Protein AF-A0A8X6NG11-F1 (afdb_monomer)

Foldseek 3Di:
DDDDPDPPDDPPDDDWDWDDDDDPQAQDDSVVHTDTDDPPDDDDDDDDDDDDDDDDPPDPDPDDQLVVVCVVVVNDDHRDPNSNVQVQVQVVCCVVPVAGCPTSDDPDPVRHDPDDPPDDDPDDPPDDDD

Radius of gyration: 19.95 Å; Cα contacts (8 Å, |Δi|>4): 94; chains: 1; bounding box: 52×48×45 Å

Mean predicted aligned error: 11.6 Å

Structure (mmCIF, N/CA/C/O backbone):
data_AF-A0A8X6NG11-F1
#
_entry.id   AF-A0A8X6NG11-F1
#
loop_
_atom_site.group_PDB
_atom_site.id
_atom_site.type_symbol
_atom_site.label_atom_id
_atom_site.label_alt_id
_atom_site.label_comp_id
_atom_site.label_asym_id
_atom_site.label_entity_id
_atom_site.label_seq_id
_atom_site.pdbx_PDB_ins_code
_atom_site.Cartn_x
_atom_site.Cartn_y
_atom_site.Cartn_z
_atom_site.occupancy
_atom_site.B_iso_or_equiv
_atom_site.auth_seq_id
_atom_site.auth_comp_id
_atom_site.auth_asym_id
_atom_site.auth_atom_id
_atom_site.pdbx_PDB_model_num
ATOM 1 N N . MET A 1 1 ? 21.347 25.489 -17.565 1.00 34.06 1 MET A N 1
ATOM 2 C CA . MET A 1 1 ? 21.869 24.147 -17.892 1.00 34.06 1 MET A CA 1
ATOM 3 C C . MET A 1 1 ? 21.586 23.268 -16.685 1.00 34.06 1 MET A C 1
ATOM 5 O O . MET A 1 1 ? 22.286 23.389 -15.691 1.00 34.06 1 MET A O 1
ATOM 9 N N . GLY A 1 2 ? 20.462 22.549 -16.696 1.00 36.22 2 GLY A N 1
ATOM 10 C CA . GLY A 1 2 ? 20.085 21.653 -15.599 1.00 36.22 2 GLY A CA 1
ATOM 11 C C . GLY A 1 2 ? 20.882 20.358 -15.701 1.00 36.22 2 GLY A C 1
ATOM 12 O O . GLY A 1 2 ? 21.041 19.839 -16.803 1.00 36.22 2 GLY A O 1
ATOM 13 N N . ASN A 1 3 ? 21.425 19.902 -14.575 1.00 39.03 3 ASN A N 1
ATOM 14 C CA . ASN A 1 3 ? 22.182 18.659 -14.472 1.00 39.03 3 ASN A CA 1
ATOM 15 C C . ASN A 1 3 ? 21.295 17.473 -14.873 1.00 39.03 3 ASN A C 1
ATOM 17 O O . ASN A 1 3 ? 20.188 17.335 -14.359 1.00 39.03 3 ASN A O 1
ATOM 21 N N . ILE A 1 4 ? 21.786 16.654 -15.803 1.00 49.31 4 ILE A N 1
ATOM 22 C CA . ILE A 1 4 ? 21.183 15.376 -16.184 1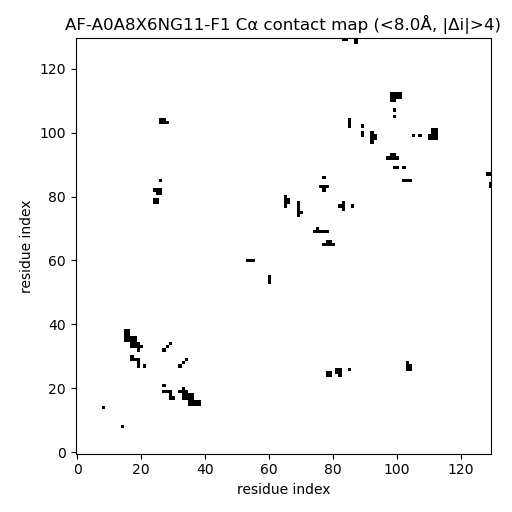.00 49.31 4 ILE A CA 1
ATOM 23 C C . ILE A 1 4 ? 21.493 14.409 -15.043 1.00 49.31 4 ILE A C 1
ATOM 25 O O . ILE A 1 4 ? 22.661 14.139 -14.762 1.00 49.31 4 ILE A O 1
ATOM 29 N N . GLU A 1 5 ? 20.453 13.980 -14.334 1.00 49.44 5 GLU A N 1
ATOM 30 C CA . GLU A 1 5 ? 20.544 12.909 -13.347 1.00 49.44 5 GLU A CA 1
ATOM 31 C C . GLU A 1 5 ? 21.032 11.630 -14.041 1.00 49.44 5 GLU A C 1
ATOM 33 O O . GLU A 1 5 ? 20.646 11.341 -15.170 1.00 49.44 5 GLU A O 1
ATOM 38 N N . ASP A 1 6 ? 21.932 10.918 -13.369 1.00 52.88 6 ASP A N 1
ATOM 39 C CA . ASP A 1 6 ? 22.605 9.696 -13.806 1.00 52.88 6 ASP A CA 1
ATOM 40 C C . ASP A 1 6 ? 21.603 8.651 -14.336 1.00 52.88 6 ASP A C 1
ATOM 42 O O . ASP A 1 6 ? 20.913 7.965 -13.576 1.00 52.88 6 ASP A O 1
ATOM 46 N N . GLU A 1 7 ? 21.486 8.562 -15.662 1.00 58.62 7 GLU A N 1
ATOM 47 C CA . GLU A 1 7 ? 20.672 7.567 -16.351 1.00 58.62 7 GLU A CA 1
ATOM 48 C C . GLU A 1 7 ? 21.339 6.188 -16.219 1.00 58.62 7 GLU A C 1
ATOM 50 O O . GLU A 1 7 ? 22.071 5.720 -17.092 1.00 58.62 7 GLU A O 1
ATOM 55 N N . SER A 1 8 ? 21.080 5.522 -15.094 1.00 57.72 8 SER A N 1
ATOM 56 C CA . SER A 1 8 ? 21.482 4.138 -14.842 1.00 57.72 8 SER A CA 1
ATOM 57 C C . SER A 1 8 ? 20.704 3.181 -15.757 1.00 57.72 8 SER A C 1
ATOM 59 O O . SER A 1 8 ? 19.678 2.605 -15.389 1.00 57.72 8 SER A O 1
ATOM 61 N N . PHE A 1 9 ? 21.183 3.016 -16.990 1.00 60.06 9 PHE A N 1
ATOM 62 C CA . PHE A 1 9 ? 20.740 1.962 -17.897 1.00 60.06 9 PHE A CA 1
ATOM 63 C C . PHE A 1 9 ? 21.770 0.836 -17.908 1.00 60.06 9 PHE A C 1
ATOM 65 O O . PHE A 1 9 ? 22.875 0.979 -18.430 1.00 60.06 9 PHE A O 1
ATOM 72 N N . TYR A 1 10 ? 21.397 -0.325 -17.369 1.00 71.50 10 TYR A N 1
ATOM 73 C CA . TYR A 1 10 ? 22.182 -1.536 -17.587 1.00 71.50 10 TYR A CA 1
ATOM 74 C C . TYR A 1 10 ? 22.066 -1.944 -19.065 1.00 71.50 10 TYR A C 1
ATOM 76 O O . TYR A 1 10 ? 20.945 -2.145 -19.534 1.00 71.50 10 TYR A O 1
ATOM 84 N N . PRO A 1 11 ? 23.178 -2.138 -19.801 1.00 73.50 11 PRO A N 1
ATOM 85 C CA . PRO A 1 11 ? 23.142 -2.442 -21.237 1.00 73.50 11 PRO A CA 1
ATOM 86 C C . PRO A 1 11 ? 22.365 -3.716 -21.596 1.00 73.50 11 PRO A C 1
ATOM 88 O O . PRO A 1 11 ? 21.881 -3.863 -22.714 1.00 73.50 11 PRO A O 1
ATOM 91 N N . TRP A 1 12 ? 22.255 -4.653 -20.651 1.00 77.69 12 TRP A N 1
ATOM 92 C CA . TRP A 1 12 ? 21.515 -5.909 -20.801 1.00 77.69 12 TRP A CA 1
ATOM 93 C C . TRP A 1 12 ? 20.059 -5.829 -20.319 1.00 77.69 12 TRP A C 1
ATOM 95 O O . TRP A 1 12 ? 19.318 -6.805 -20.449 1.00 77.69 12 TRP A O 1
ATOM 105 N N . ALA A 1 13 ? 19.632 -4.703 -19.744 1.00 73.62 13 ALA A N 1
ATOM 106 C CA . ALA A 1 13 ? 18.268 -4.518 -19.274 1.00 73.62 13 ALA A CA 1
ATOM 107 C C . ALA A 1 13 ? 17.407 -3.876 -20.365 1.00 73.62 13 ALA A C 1
ATOM 109 O O . ALA A 1 13 ? 17.719 -2.815 -20.899 1.00 73.62 13 ALA A O 1
ATOM 110 N N . VAL A 1 14 ? 16.271 -4.505 -20.664 1.00 72.56 14 VAL A N 1
ATOM 111 C CA . VAL A 1 14 ? 15.226 -3.867 -21.469 1.00 72.56 14 VAL A CA 1
ATOM 112 C C . VAL A 1 14 ? 14.440 -2.943 -20.539 1.00 72.56 14 VAL A C 1
ATOM 114 O O . VAL A 1 14 ? 13.865 -3.453 -19.571 1.00 72.56 14 VAL A O 1
ATOM 117 N N . PRO A 1 15 ? 14.384 -1.623 -20.794 1.00 76.06 15 PRO A N 1
ATOM 118 C CA . PRO A 1 15 ? 13.613 -0.715 -19.959 1.00 76.06 15 PRO A CA 1
ATOM 119 C C . PRO A 1 15 ? 12.132 -1.095 -20.013 1.00 76.06 15 PRO A C 1
ATOM 121 O O . PRO A 1 15 ? 11.560 -1.312 -21.085 1.00 76.06 15 PRO A O 1
ATOM 124 N N . ARG A 1 16 ? 11.515 -1.200 -18.836 1.00 78.25 16 ARG A N 1
ATOM 125 C CA . ARG A 1 16 ? 10.104 -1.553 -18.666 1.00 78.25 16 ARG A CA 1
ATOM 126 C C . ARG A 1 16 ? 9.445 -0.522 -17.773 1.00 78.25 16 ARG A C 1
ATOM 128 O O . ARG A 1 16 ? 9.973 -0.197 -16.716 1.00 78.25 16 ARG A O 1
ATOM 135 N N . ILE A 1 17 ? 8.280 -0.049 -18.193 1.00 87.06 17 ILE A N 1
ATOM 136 C CA . ILE A 1 17 ? 7.427 0.806 -17.375 1.00 87.06 17 ILE A CA 1
ATOM 137 C C . ILE A 1 17 ? 6.282 -0.075 -16.885 1.00 87.06 17 ILE A C 1
ATOM 139 O O . ILE A 1 17 ? 5.585 -0.680 -17.695 1.00 87.06 17 ILE A O 1
ATOM 143 N N . LEU A 1 18 ? 6.114 -0.173 -15.569 1.00 89.94 18 LEU A N 1
ATOM 144 C CA . LEU A 1 18 ? 4.997 -0.875 -14.942 1.00 89.94 18 LEU A CA 1
ATOM 145 C C . LEU A 1 18 ? 4.059 0.155 -14.321 1.00 89.94 18 LEU A C 1
ATOM 147 O O . LEU A 1 18 ? 4.500 0.998 -13.539 1.00 89.94 18 LEU A O 1
ATOM 151 N N . LEU A 1 19 ? 2.774 0.081 -14.655 1.00 91.62 19 LEU A N 1
ATOM 152 C CA . LEU A 1 19 ? 1.746 0.982 -14.147 1.00 91.62 19 LEU A CA 1
ATOM 153 C C . LEU A 1 19 ? 0.703 0.197 -13.355 1.00 91.62 19 LEU A C 1
ATOM 155 O O . LEU A 1 19 ? 0.046 -0.680 -13.898 1.00 91.62 19 LEU A O 1
ATOM 159 N N . SER A 1 20 ? 0.492 0.556 -12.092 1.00 91.12 20 SER A N 1
ATOM 160 C CA . SER A 1 20 ? -0.628 0.048 -11.294 1.00 91.12 20 SER A CA 1
ATOM 161 C C . SER A 1 20 ? -1.458 1.219 -10.790 1.00 91.12 20 SER A C 1
ATOM 163 O O . SER A 1 20 ? -0.908 2.178 -10.254 1.00 91.12 20 SER A O 1
ATOM 165 N N . ILE A 1 21 ? -2.780 1.119 -10.910 1.00 90.56 21 ILE A N 1
ATOM 166 C CA . ILE A 1 21 ? -3.734 2.080 -10.347 1.00 90.56 21 ILE A CA 1
ATOM 167 C C . ILE A 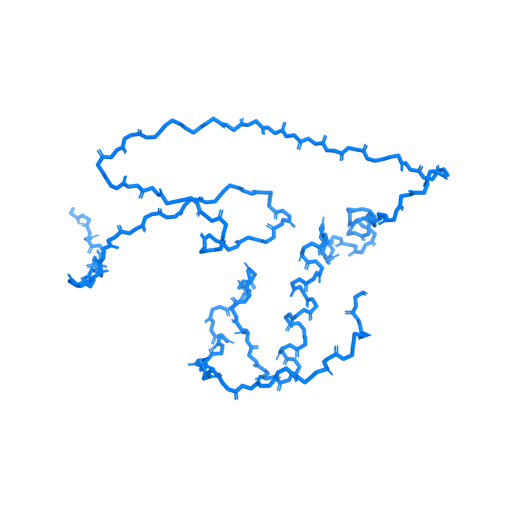1 21 ? -4.468 1.373 -9.217 1.00 90.56 21 ILE A C 1
ATOM 169 O O . ILE A 1 21 ? -5.009 0.287 -9.411 1.00 90.56 21 ILE A O 1
ATOM 173 N N . HIS A 1 22 ? -4.457 1.956 -8.023 1.00 87.62 22 HIS A N 1
ATOM 174 C CA . HIS A 1 22 ? -5.074 1.344 -6.853 1.00 87.62 22 HIS A CA 1
ATOM 175 C C . HIS A 1 22 ? -5.594 2.394 -5.868 1.00 87.62 22 HIS A C 1
ATOM 177 O O . HIS A 1 22 ? -5.224 3.567 -5.915 1.00 87.62 22 HIS A O 1
ATOM 183 N N . SER A 1 23 ? -6.454 1.950 -4.953 1.00 86.62 23 SER A N 1
ATOM 184 C CA . SER A 1 23 ? -6.914 2.760 -3.825 1.00 86.62 23 SER A CA 1
ATOM 185 C C . SER A 1 23 ? -5.747 3.103 -2.888 1.00 86.62 23 SER A C 1
ATOM 187 O O . SER A 1 23 ? -4.933 2.221 -2.599 1.00 86.62 23 SER A O 1
ATOM 189 N N . PRO A 1 24 ? -5.687 4.323 -2.317 1.00 84.25 24 PRO A N 1
ATOM 190 C CA . PRO A 1 24 ? -4.647 4.705 -1.356 1.00 84.25 24 PRO A CA 1
ATOM 191 C C . PRO A 1 24 ? -4.699 3.905 -0.044 1.00 84.25 24 PRO A C 1
ATOM 193 O O . PRO A 1 24 ? -3.803 4.026 0.787 1.00 84.25 24 PRO A O 1
ATOM 196 N N . PHE A 1 25 ? -5.750 3.109 0.174 1.00 84.31 25 PHE A N 1
ATOM 197 C CA . PHE A 1 25 ? -5.922 2.289 1.376 1.00 84.31 25 PHE A CA 1
ATOM 198 C C . PHE A 1 25 ? -5.494 0.833 1.181 1.00 84.31 25 PHE A C 1
ATOM 200 O O . PHE A 1 25 ? -5.485 0.077 2.151 1.00 84.31 25 PHE A O 1
ATOM 207 N N . VAL A 1 26 ? -5.159 0.432 -0.047 1.00 85.94 26 VAL A N 1
ATOM 208 C CA . VAL A 1 26 ? -4.761 -0.935 -0.388 1.00 85.94 26 VAL A CA 1
ATOM 209 C C . VAL A 1 26 ? -3.307 -0.910 -0.850 1.00 85.94 26 VAL A C 1
ATOM 211 O O . VAL A 1 26 ? -3.009 -0.271 -1.861 1.00 85.94 26 VAL A O 1
ATOM 214 N N . PRO A 1 27 ? -2.390 -1.580 -0.137 1.00 85.06 27 PRO A N 1
ATOM 215 C CA . PRO A 1 27 ? -1.006 -1.669 -0.572 1.00 85.06 27 PRO A CA 1
ATOM 216 C C . PRO A 1 27 ? -0.887 -2.566 -1.807 1.00 85.06 27 PRO A C 1
ATOM 218 O O . PRO A 1 27 ? -1.383 -3.695 -1.834 1.00 85.06 27 PRO A O 1
ATOM 221 N N . VAL A 1 28 ? -0.217 -2.064 -2.843 1.00 84.06 28 VAL A N 1
ATOM 222 C CA . VAL A 1 28 ? -0.012 -2.781 -4.103 1.00 84.06 28 VAL A CA 1
ATOM 223 C C . VAL A 1 28 ? 1.441 -2.658 -4.534 1.00 84.06 28 VAL A C 1
ATOM 225 O O . VAL A 1 28 ? 2.012 -1.574 -4.533 1.00 84.06 28 VAL A O 1
ATOM 228 N N . SER A 1 29 ? 2.024 -3.788 -4.933 1.00 83.06 29 SER A N 1
ATOM 229 C CA . SER A 1 29 ? 3.298 -3.810 -5.645 1.00 83.06 29 SER A CA 1
ATOM 230 C C . SER A 1 29 ? 3.032 -3.689 -7.141 1.00 83.06 29 SER A C 1
ATOM 232 O O . SER A 1 29 ? 2.332 -4.524 -7.723 1.00 83.06 29 SER A O 1
ATOM 234 N N . THR A 1 30 ? 3.620 -2.676 -7.776 1.00 85.75 30 THR A N 1
ATOM 235 C CA . THR A 1 30 ? 3.609 -2.522 -9.239 1.00 85.75 30 THR A CA 1
ATOM 236 C C . THR A 1 30 ? 4.301 -3.686 -9.947 1.00 85.75 30 THR A C 1
ATOM 238 O O . THR A 1 30 ? 3.984 -3.954 -11.099 1.00 85.75 30 THR A O 1
ATOM 241 N N . LEU A 1 31 ? 5.196 -4.419 -9.275 1.00 82.75 31 LEU A N 1
ATOM 242 C CA . LEU A 1 31 ? 5.818 -5.625 -9.831 1.00 82.75 31 LEU A CA 1
ATOM 243 C C . LEU A 1 31 ? 4.849 -6.811 -9.901 1.00 82.75 31 LEU A C 1
ATOM 245 O O . LEU A 1 31 ? 4.989 -7.655 -10.778 1.00 82.75 31 LEU A O 1
ATOM 249 N N . GLU A 1 32 ? 3.878 -6.886 -8.988 1.00 81.19 32 GLU A N 1
ATOM 250 C CA . GLU A 1 32 ? 2.918 -7.996 -8.938 1.00 81.19 32 GLU A CA 1
ATOM 251 C C . GLU A 1 32 ? 1.639 -7.724 -9.730 1.00 81.19 32 GLU A C 1
ATOM 253 O O . GLU A 1 32 ? 1.092 -8.636 -10.343 1.00 81.19 32 GLU A O 1
ATOM 258 N N . LYS A 1 33 ? 1.126 -6.490 -9.661 1.00 83.44 33 LYS A N 1
ATOM 259 C CA . LYS A 1 33 ? -0.181 -6.111 -10.226 1.00 83.44 33 LYS A CA 1
ATOM 260 C C . LYS A 1 33 ? -0.097 -4.989 -11.263 1.00 83.44 33 LYS A C 1
ATOM 262 O O . LYS A 1 33 ? -1.129 -4.468 -11.672 1.00 83.44 33 LYS A O 1
ATOM 267 N N . GLY A 1 34 ? 1.109 -4.564 -11.635 1.00 88.06 34 GLY A N 1
ATOM 268 C CA . GLY A 1 34 ? 1.293 -3.512 -12.625 1.00 88.06 34 GLY A CA 1
ATOM 269 C C . GLY A 1 34 ? 1.184 -4.032 -14.052 1.00 88.06 34 GLY A C 1
ATOM 270 O O . GLY A 1 34 ? 1.654 -5.118 -14.383 1.00 88.06 34 GLY A O 1
ATOM 271 N N . GLU A 1 35 ? 0.615 -3.198 -14.907 1.00 92.12 35 GLU A N 1
ATOM 272 C CA . GLU A 1 35 ? 0.540 -3.401 -16.344 1.00 92.12 35 GLU A CA 1
ATOM 273 C C . GLU A 1 35 ? 1.823 -2.930 -17.024 1.00 92.12 35 GLU A C 1
ATOM 275 O O . GLU A 1 35 ? 2.347 -1.851 -16.732 1.00 92.12 35 GLU A O 1
ATOM 280 N N . LEU A 1 36 ? 2.328 -3.733 -17.960 1.00 91.19 36 LEU A N 1
ATOM 281 C CA . LEU A 1 36 ? 3.540 -3.415 -18.708 1.00 91.19 36 LEU A CA 1
ATOM 282 C C . LEU A 1 36 ? 3.235 -2.448 -19.855 1.00 91.19 36 LEU A C 1
ATOM 284 O O . LEU A 1 36 ? 2.592 -2.813 -20.840 1.00 91.19 36 LEU A O 1
ATOM 288 N N . LEU A 1 37 ? 3.802 -1.247 -19.784 1.00 90.88 37 LEU A N 1
ATOM 289 C CA . LEU A 1 37 ? 3.776 -0.271 -20.864 1.00 90.88 37 LEU A CA 1
ATOM 290 C C . LEU A 1 37 ? 5.038 -0.399 -21.724 1.00 90.88 37 LEU A C 1
ATOM 292 O O . LEU A 1 37 ? 6.173 -0.377 -21.240 1.00 90.88 37 LEU A O 1
ATOM 296 N N . ARG A 1 38 ? 4.832 -0.526 -23.034 1.00 86.31 38 ARG A N 1
ATOM 297 C CA . ARG A 1 38 ? 5.889 -0.521 -24.051 1.00 86.31 38 ARG A CA 1
ATOM 298 C C . ARG A 1 38 ? 6.292 0.905 -24.402 1.00 86.31 38 ARG A C 1
ATOM 300 O O . ARG A 1 38 ? 5.427 1.758 -24.605 1.00 86.31 38 ARG A O 1
ATOM 307 N N . SER A 1 39 ? 7.596 1.120 -24.552 1.00 85.06 39 SER A N 1
ATOM 308 C CA . SER A 1 39 ? 8.154 2.387 -25.033 1.00 85.06 39 SER A CA 1
ATOM 309 C C . SER A 1 39 ? 7.704 2.705 -26.468 1.00 85.06 39 SER A C 1
ATOM 311 O O . SER A 1 39 ? 7.352 1.803 -27.231 1.00 85.06 39 SER A O 1
ATOM 313 N N . GLY A 1 40 ? 7.690 3.989 -26.832 1.00 87.69 40 GLY A N 1
ATOM 314 C CA . GLY A 1 40 ? 7.311 4.467 -28.170 1.00 87.69 40 GLY A CA 1
ATOM 315 C C . GLY A 1 40 ? 5.8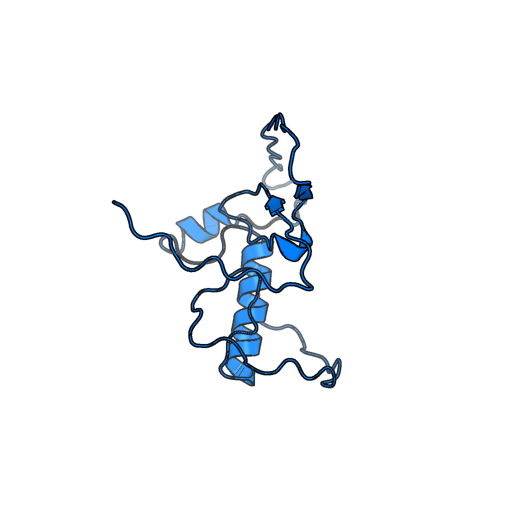10 4.427 -28.486 1.00 87.69 40 GLY A C 1
ATOM 316 O O . GLY A 1 40 ? 5.433 4.613 -29.637 1.00 87.69 40 GLY A O 1
ATOM 317 N N . HIS A 1 41 ? 4.957 4.177 -27.489 1.00 89.81 41 HIS A N 1
ATOM 318 C CA . HIS A 1 41 ? 3.504 4.100 -27.651 1.00 89.81 41 HIS A CA 1
ATOM 319 C C . HIS A 1 41 ? 2.804 5.187 -26.831 1.00 89.81 41 HIS A C 1
ATOM 321 O O . HIS A 1 41 ? 3.248 5.533 -25.736 1.00 89.81 41 HIS A O 1
ATOM 327 N N . LEU A 1 42 ? 1.681 5.690 -27.350 1.00 93.69 42 LEU A N 1
ATOM 328 C CA . LEU A 1 42 ? 0.782 6.588 -26.630 1.00 93.69 42 LEU A CA 1
ATOM 329 C C . LEU A 1 42 ? -0.371 5.773 -26.033 1.00 93.69 42 LEU A C 1
ATOM 331 O O . LEU A 1 42 ? -1.054 5.050 -26.757 1.00 93.69 42 LEU A O 1
ATOM 335 N N . TYR A 1 43 ? -0.599 5.908 -24.727 1.00 93.38 43 TYR A N 1
ATOM 336 C CA . TYR A 1 43 ? -1.657 5.194 -24.011 1.00 93.38 43 TYR A CA 1
ATOM 337 C C . T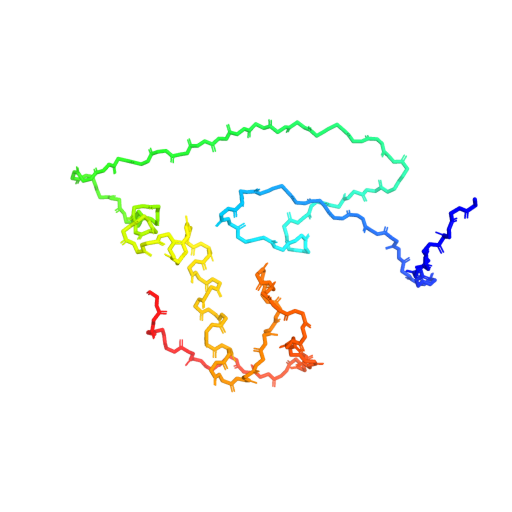YR A 1 43 ? -2.774 6.157 -23.608 1.00 93.38 43 TYR A C 1
ATOM 339 O O . TYR A 1 43 ? -2.511 7.223 -23.057 1.00 93.38 43 TYR A O 1
ATOM 347 N N . SER A 1 44 ? -4.023 5.758 -23.848 1.00 95.56 44 SER A N 1
ATOM 348 C CA . SER A 1 44 ? -5.205 6.405 -23.273 1.00 95.56 44 SER A CA 1
ATOM 349 C C . SER A 1 44 ? -5.729 5.519 -22.150 1.00 95.56 44 SER A C 1
ATOM 351 O O . SER A 1 44 ? -6.139 4.384 -22.390 1.00 95.56 44 SER A O 1
ATOM 353 N N . ILE A 1 45 ? -5.657 6.017 -20.918 1.00 93.50 45 ILE A N 1
ATOM 354 C CA . ILE A 1 45 ? -6.039 5.273 -19.718 1.00 93.50 45 ILE A CA 1
ATOM 355 C C . ILE A 1 45 ? -7.360 5.848 -19.218 1.00 93.50 45 ILE A C 1
ATOM 357 O O . ILE A 1 45 ? -7.410 6.985 -18.753 1.00 93.50 45 ILE A O 1
ATOM 361 N N . ASN A 1 46 ? -8.424 5.053 -19.311 1.00 94.38 46 ASN A N 1
ATOM 362 C CA . ASN A 1 46 ? -9.750 5.423 -18.831 1.00 94.38 46 ASN A CA 1
ATOM 363 C C . ASN A 1 46 ? -10.020 4.716 -17.507 1.00 94.38 46 ASN A C 1
ATOM 365 O O . ASN A 1 46 ? -10.007 3.489 -17.441 1.00 94.38 46 ASN A O 1
ATOM 369 N N . ILE A 1 47 ? -10.266 5.497 -16.458 1.00 92.62 47 ILE A N 1
ATOM 370 C CA . ILE A 1 47 ? -10.485 4.986 -15.106 1.00 92.62 47 ILE A CA 1
ATOM 371 C C . ILE A 1 47 ? -11.944 5.229 -14.740 1.00 92.62 47 ILE A C 1
ATOM 373 O O . ILE A 1 47 ? -12.426 6.360 -14.810 1.00 92.62 47 ILE A O 1
ATOM 377 N N . ARG A 1 48 ? -12.636 4.172 -14.317 1.00 93.06 48 ARG A N 1
ATOM 378 C CA . ARG A 1 48 ? -13.966 4.251 -13.716 1.00 93.06 48 ARG A CA 1
ATOM 379 C C . ARG A 1 48 ? -13.876 3.735 -12.289 1.00 93.06 48 ARG A C 1
ATOM 381 O O . ARG A 1 48 ? -13.364 2.646 -12.065 1.00 93.06 48 ARG A O 1
ATOM 388 N N . MET A 1 49 ? -14.354 4.532 -11.340 1.00 89.88 49 MET A N 1
ATOM 389 C CA . MET A 1 49 ? -14.450 4.097 -9.951 1.00 89.88 49 MET A CA 1
ATOM 390 C C . MET A 1 49 ? -15.694 3.233 -9.777 1.00 89.88 49 MET A C 1
ATOM 392 O O . MET A 1 49 ? -16.781 3.605 -10.225 1.00 89.88 49 MET A O 1
ATOM 396 N N . GLU A 1 50 ? -15.511 2.095 -9.123 1.00 88.62 50 GLU A N 1
ATOM 397 C CA . GLU A 1 50 ? -16.576 1.191 -8.716 1.00 88.62 50 GLU A CA 1
ATOM 398 C C . GLU A 1 50 ? -16.485 1.019 -7.202 1.00 88.62 50 GLU A C 1
ATOM 400 O O . GLU A 1 50 ? -15.395 0.862 -6.648 1.00 88.62 50 GLU A O 1
ATOM 405 N N . GLU A 1 51 ? -17.631 1.113 -6.534 1.00 85.06 51 GLU A N 1
ATOM 406 C CA . GLU A 1 51 ? -17.742 0.953 -5.090 1.00 85.06 51 GLU A CA 1
ATOM 407 C C . GLU A 1 51 ? -18.758 -0.141 -4.786 1.00 85.06 51 GLU A C 1
ATOM 409 O O . GLU A 1 51 ? -19.862 -0.151 -5.333 1.00 85.06 51 GLU A O 1
ATOM 414 N N . GLU A 1 52 ? -18.390 -1.035 -3.876 1.00 79.75 52 GLU A N 1
ATOM 415 C CA . GLU A 1 52 ? -19.276 -2.064 -3.351 1.00 79.75 52 GLU A CA 1
ATOM 416 C C . GLU A 1 52 ? -19.664 -1.696 -1.919 1.00 79.75 52 GLU A C 1
ATOM 418 O O . GLU A 1 52 ? -18.811 -1.554 -1.042 1.00 79.75 52 GLU A O 1
ATOM 423 N N . HIS A 1 53 ? -20.967 -1.540 -1.684 1.00 79.44 53 HIS A N 1
ATOM 424 C CA . HIS A 1 53 ? -21.528 -1.277 -0.362 1.00 79.44 53 HIS A CA 1
ATOM 425 C C . HIS A 1 53 ? -22.285 -2.519 0.100 1.00 79.44 53 HIS A C 1
ATOM 427 O O . HIS A 1 53 ? -23.263 -2.931 -0.526 1.00 79.44 53 HIS A O 1
ATOM 433 N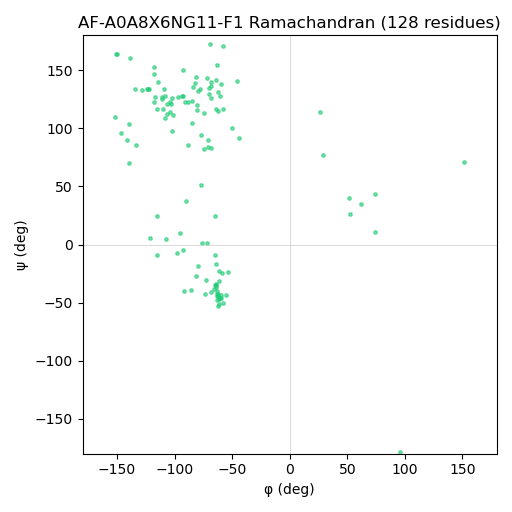 N . PHE A 1 54 ? -21.823 -3.128 1.190 1.00 77.06 54 PHE A N 1
ATOM 434 C CA . PHE A 1 54 ? -22.465 -4.298 1.787 1.00 77.06 54 PHE A CA 1
ATOM 435 C C . PHE A 1 54 ? -23.455 -3.875 2.872 1.00 77.06 54 PHE A C 1
ATOM 437 O O . PHE A 1 54 ? -23.273 -2.853 3.532 1.00 77.06 54 PHE A O 1
ATOM 444 N N . LEU A 1 55 ? -24.510 -4.671 3.057 1.00 77.75 55 LEU A N 1
ATOM 445 C CA . LEU A 1 55 ? -25.522 -4.403 4.074 1.00 77.75 55 LEU A CA 1
ATOM 446 C C . LEU A 1 55 ? -24.947 -4.589 5.484 1.00 77.75 55 LEU A C 1
ATOM 448 O O . LEU A 1 55 ? -24.208 -5.538 5.760 1.00 77.75 55 LEU A O 1
ATOM 452 N N . GLU A 1 56 ? -25.334 -3.688 6.381 1.00 72.19 56 GLU A N 1
ATOM 453 C CA . GLU A 1 56 ? -25.068 -3.820 7.811 1.00 72.19 56 GLU A CA 1
ATOM 454 C C . GLU A 1 56 ? -25.903 -4.966 8.421 1.00 72.19 56 GLU A C 1
ATOM 456 O O . GLU A 1 56 ? -26.762 -5.561 7.769 1.00 72.19 56 GLU A O 1
ATOM 461 N N . TYR A 1 57 ? -25.657 -5.300 9.689 1.00 65.19 57 TYR A N 1
ATOM 462 C CA . TYR A 1 57 ? -26.463 -6.268 10.447 1.00 65.19 57 TYR A CA 1
ATOM 463 C C . TYR A 1 57 ? -27.985 -6.017 10.266 1.00 65.19 57 TYR A C 1
ATOM 465 O O . TYR A 1 57 ? -28.393 -4.853 10.271 1.00 65.19 57 TYR A O 1
ATOM 473 N N . PRO A 1 58 ? -28.860 -7.045 10.138 1.00 76.00 58 PRO A N 1
ATOM 474 C CA . PRO A 1 58 ? -28.699 -8.466 10.487 1.00 76.00 58 PRO A CA 1
ATOM 475 C C . PRO A 1 58 ? -28.269 -9.384 9.341 1.00 76.00 58 PRO A C 1
ATOM 477 O O . PRO A 1 58 ? -28.304 -10.608 9.484 1.00 76.00 58 PRO A O 1
ATOM 480 N N . PHE A 1 59 ? -27.886 -8.825 8.197 1.00 78.31 59 PHE A N 1
ATOM 481 C CA . PHE A 1 59 ? -27.402 -9.633 7.088 1.00 78.31 59 PHE A CA 1
ATOM 482 C C . PHE A 1 59 ? -26.050 -10.247 7.459 1.00 78.31 59 PHE A C 1
ATOM 484 O O . PHE A 1 59 ? -25.197 -9.586 8.051 1.00 78.31 59 PHE A O 1
ATOM 491 N N . TYR A 1 60 ? -25.862 -11.533 7.151 1.00 67.69 60 TYR A N 1
ATOM 492 C CA . TYR A 1 60 ? -24.595 -12.211 7.406 1.00 67.69 60 TYR A CA 1
ATOM 493 C C . TYR A 1 60 ? -23.540 -11.682 6.434 1.00 67.69 60 TYR A C 1
ATOM 495 O O . TYR A 1 60 ? -23.374 -12.191 5.327 1.00 67.69 60 TYR A O 1
ATOM 503 N N . THR A 1 61 ? -22.839 -10.636 6.849 1.00 69.31 61 THR A N 1
ATOM 504 C CA . THR A 1 61 ? -21.655 -10.127 6.173 1.00 69.31 61 THR A CA 1
ATOM 505 C C . THR A 1 61 ? -20.463 -10.474 7.060 1.00 69.31 61 THR A C 1
ATOM 507 O O . THR A 1 61 ? -20.302 -9.954 8.159 1.00 69.31 61 THR A O 1
ATOM 510 N N . ASN A 1 62 ? -19.624 -11.424 6.631 1.00 76.25 62 ASN A N 1
ATOM 511 C CA . ASN A 1 62 ? -18.346 -11.715 7.300 1.00 76.25 62 ASN A CA 1
ATOM 512 C C . ASN A 1 62 ? -17.314 -10.631 6.928 1.00 76.25 62 ASN A C 1
ATOM 514 O O . ASN A 1 62 ? -16.238 -10.911 6.398 1.00 76.25 62 ASN A O 1
ATOM 518 N N . CYS A 1 63 ? -17.716 -9.374 7.105 1.00 79.56 63 CYS A N 1
ATOM 519 C CA . CYS A 1 63 ? -16.990 -8.179 6.720 1.00 79.56 63 CYS A CA 1
ATOM 520 C C . CYS A 1 63 ? -16.600 -7.409 7.980 1.00 79.56 63 CYS A C 1
ATOM 522 O O . CYS A 1 63 ? -17.384 -7.275 8.918 1.00 79.56 63 CYS A O 1
ATOM 524 N N . THR A 1 64 ? -15.390 -6.863 7.978 1.00 85.12 64 THR A N 1
ATOM 525 C CA . THR A 1 64 ? -14.899 -5.994 9.049 1.00 85.12 64 THR A CA 1
ATOM 526 C C . THR A 1 64 ? -14.9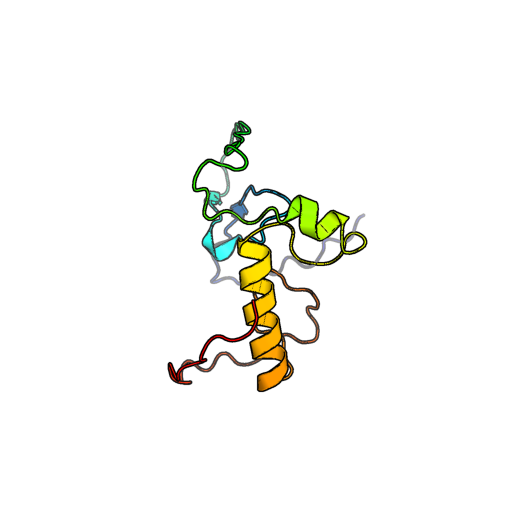76 -4.547 8.582 1.00 85.12 64 THR A C 1
ATOM 528 O O . THR A 1 64 ? -14.398 -4.207 7.549 1.00 85.12 64 THR A O 1
ATOM 531 N N . ASP A 1 65 ? -15.629 -3.674 9.354 1.00 87.06 65 ASP A N 1
ATOM 532 C CA . ASP A 1 65 ? -15.593 -2.228 9.106 1.00 87.06 65 ASP A CA 1
ATOM 533 C C . ASP A 1 65 ? -14.238 -1.638 9.534 1.00 87.06 65 ASP A C 1
ATOM 535 O O . ASP A 1 65 ? -14.060 -1.085 10.625 1.00 87.06 65 ASP A O 1
ATOM 539 N N . TYR A 1 66 ? -13.247 -1.768 8.652 1.00 87.25 66 TYR A N 1
ATOM 540 C CA . TYR A 1 66 ? -11.909 -1.216 8.863 1.00 87.25 66 TYR A CA 1
ATOM 541 C C . TYR A 1 66 ? -11.917 0.308 9.003 1.00 87.25 66 TYR A C 1
ATOM 543 O O . TYR A 1 66 ? -11.091 0.867 9.727 1.00 87.25 66 TYR A O 1
ATOM 551 N N . TYR A 1 67 ? -12.840 1.003 8.337 1.00 88.56 67 TYR A N 1
ATOM 552 C CA . TYR A 1 67 ? -12.904 2.457 8.394 1.00 88.56 67 TYR A CA 1
ATOM 553 C C . TYR A 1 67 ? -13.455 2.947 9.738 1.00 88.56 67 TYR A C 1
ATOM 555 O O . TYR A 1 67 ? -12.882 3.866 10.336 1.00 88.56 67 TYR A O 1
ATOM 563 N N . GLY A 1 68 ? -14.506 2.308 10.252 1.00 90.69 68 GLY A N 1
ATOM 564 C CA . GLY A 1 68 ? -15.029 2.547 11.595 1.00 90.69 68 GLY A CA 1
ATOM 565 C C . GLY A 1 68 ? -14.010 2.218 12.682 1.00 90.69 68 GLY A C 1
ATOM 566 O O . GLY A 1 68 ? -13.792 3.035 13.580 1.00 90.69 68 GLY A O 1
ATOM 567 N N . LEU A 1 69 ? -13.304 1.086 12.571 1.00 90.50 69 LEU A N 1
ATOM 568 C CA . LEU A 1 69 ? -12.219 0.732 13.495 1.00 90.50 69 LEU A CA 1
ATOM 569 C C . LEU A 1 69 ? -11.088 1.766 13.481 1.00 90.50 69 LEU A C 1
ATOM 571 O O . LEU A 1 69 ? -10.647 2.212 14.540 1.00 90.50 69 LEU A O 1
ATOM 575 N N . TRP A 1 70 ? -10.653 2.200 12.298 1.00 91.12 70 TRP A N 1
ATOM 576 C CA . TRP A 1 70 ? -9.629 3.233 12.148 1.00 91.12 70 TRP A CA 1
ATOM 577 C C . TRP A 1 70 ? -10.056 4.557 12.791 1.00 91.12 70 TRP A C 1
ATOM 579 O O . TRP A 1 70 ? -9.278 5.171 13.523 1.00 91.12 70 TRP A O 1
ATOM 589 N N . LYS A 1 71 ? -11.310 4.982 12.586 1.00 94.19 71 LYS A N 1
ATOM 590 C CA . LYS A 1 71 ? -11.871 6.170 13.251 1.00 94.19 71 LYS A CA 1
ATOM 591 C C . LYS A 1 71 ? -11.864 6.030 14.772 1.00 94.19 71 LYS A C 1
ATOM 593 O O . LYS A 1 71 ? -11.435 6.959 15.452 1.00 94.19 71 LYS A O 1
ATOM 598 N N . LYS A 1 72 ? -12.304 4.881 15.293 1.00 95.44 72 LYS A N 1
ATOM 599 C CA . LYS A 1 72 ? -12.355 4.589 16.733 1.00 95.44 72 LYS A CA 1
ATOM 600 C C . LYS A 1 72 ? -10.962 4.566 17.370 1.00 95.44 72 LYS A C 1
ATOM 602 O O . LYS A 1 72 ? -10.801 5.010 18.501 1.00 95.44 72 LYS A O 1
ATOM 607 N N . ASN A 1 73 ? -9.952 4.121 16.629 1.00 92.94 73 ASN A N 1
ATOM 608 C CA . ASN A 1 73 ? -8.567 4.024 17.087 1.00 92.94 73 ASN A CA 1
ATOM 609 C C . ASN A 1 73 ? -7.757 5.303 16.817 1.00 92.94 73 ASN A C 1
ATOM 611 O O . ASN A 1 73 ? -6.583 5.225 16.457 1.00 92.94 73 ASN A O 1
ATOM 615 N N . ASN A 1 74 ? -8.359 6.489 16.949 1.00 95.50 74 ASN A N 1
ATOM 616 C CA . ASN A 1 74 ? -7.683 7.775 16.721 1.00 95.50 74 ASN A CA 1
ATOM 617 C C . ASN A 1 74 ? -6.958 7.859 15.367 1.00 95.50 74 ASN A C 1
ATOM 619 O O . ASN A 1 74 ? -5.855 8.396 15.278 1.00 95.50 74 ASN A O 1
ATOM 623 N N . LYS A 1 75 ? -7.573 7.328 14.304 1.00 90.06 75 LYS A N 1
ATOM 624 C CA . LYS A 1 75 ? -7.008 7.314 12.947 1.00 90.06 75 LYS A CA 1
ATOM 625 C C . LYS A 1 75 ? -5.699 6.519 12.838 1.00 90.06 75 LYS A C 1
ATOM 627 O O . LYS A 1 75 ? -4.830 6.852 12.031 1.00 90.06 75 LYS A O 1
ATOM 632 N N . THR A 1 76 ? -5.577 5.439 13.607 1.00 88.06 76 THR A N 1
ATOM 633 C CA . THR A 1 76 ? -4.443 4.506 13.545 1.00 88.06 76 THR A CA 1
ATOM 634 C C . THR A 1 76 ? -4.893 3.099 13.146 1.00 88.06 76 THR A C 1
ATOM 636 O O . THR A 1 76 ? -6.036 2.706 13.381 1.00 88.06 76 THR A O 1
ATOM 639 N N . GLY A 1 77 ? -3.992 2.337 12.521 1.00 86.62 77 GLY A N 1
ATOM 640 C CA . GLY A 1 77 ? -4.251 0.962 12.079 1.00 86.62 77 GLY A CA 1
ATOM 641 C C . GLY A 1 77 ? -4.674 0.824 10.606 1.00 86.62 77 GLY A C 1
ATOM 642 O O . GLY A 1 77 ? -4.695 1.815 9.871 1.00 86.62 77 GLY A O 1
ATOM 643 N N . PRO A 1 78 ? -4.959 -0.415 10.159 1.00 90.00 78 PRO A N 1
ATOM 644 C CA . PRO A 1 78 ? -5.291 -0.713 8.770 1.00 90.00 78 PRO A CA 1
ATOM 645 C C . PRO A 1 78 ? -6.683 -0.208 8.384 1.00 90.00 78 PRO A C 1
ATOM 647 O O . PRO A 1 78 ? -7.625 -0.288 9.170 1.00 90.00 78 PRO A O 1
ATOM 650 N N . ARG A 1 79 ? -6.811 0.273 7.143 1.00 89.62 79 ARG A N 1
ATOM 651 C CA . ARG A 1 79 ? -8.077 0.756 6.554 1.00 89.62 79 ARG A CA 1
ATOM 652 C C . ARG A 1 79 ? -8.665 -0.187 5.501 1.00 89.62 79 ARG A C 1
ATOM 654 O O . ARG A 1 79 ? -9.662 0.150 4.874 1.00 89.62 79 ARG A O 1
ATOM 661 N N . SER A 1 80 ? -8.038 -1.338 5.311 1.00 89.00 80 SER A N 1
ATOM 662 C CA . SER A 1 80 ? -8.444 -2.398 4.394 1.00 89.00 80 SER A CA 1
ATOM 663 C C . SER A 1 80 ? -7.982 -3.743 4.944 1.00 89.00 80 SER A C 1
ATOM 665 O O . SER A 1 80 ? -7.110 -3.804 5.824 1.00 89.00 80 SER A O 1
ATOM 667 N N . LYS A 1 81 ? -8.549 -4.823 4.407 1.00 87.62 81 LYS A N 1
ATOM 668 C CA . LYS A 1 81 ? -8.137 -6.186 4.741 1.00 87.62 81 LYS A CA 1
ATOM 669 C C . LYS A 1 81 ? -6.694 -6.439 4.313 1.00 87.62 81 LYS A C 1
ATOM 671 O O . LYS A 1 81 ? -5.901 -6.931 5.107 1.00 87.62 81 LYS A O 1
ATOM 676 N N . GLU A 1 82 ? -6.331 -6.009 3.113 1.00 87.19 82 GLU A N 1
ATOM 677 C CA . GLU A 1 82 ? -4.997 -6.177 2.538 1.00 87.19 82 GLU A CA 1
ATOM 678 C C . GLU A 1 82 ? -3.944 -5.453 3.381 1.00 87.19 82 GLU A C 1
ATOM 680 O O . GLU A 1 82 ? -2.893 -6.007 3.682 1.00 87.19 82 GLU A O 1
ATOM 685 N N . MET A 1 83 ? -4.238 -4.234 3.845 1.00 87.69 83 MET A N 1
ATOM 686 C CA . MET A 1 83 ? -3.334 -3.522 4.750 1.00 87.69 83 MET A CA 1
ATOM 687 C C . MET A 1 83 ? -3.196 -4.240 6.097 1.00 87.69 83 MET A C 1
ATOM 689 O O . MET A 1 83 ? -2.122 -4.222 6.693 1.00 87.69 83 MET A O 1
ATOM 693 N N . CYS A 1 84 ? -4.267 -4.863 6.594 1.00 88.44 84 CYS A N 1
ATOM 694 C CA . CYS A 1 84 ? -4.225 -5.657 7.820 1.00 88.44 84 CYS A CA 1
ATOM 695 C C . CYS A 1 84 ? -3.299 -6.873 7.664 1.00 88.44 84 CYS A C 1
ATOM 697 O O . CYS A 1 84 ? -2.419 -7.080 8.500 1.00 88.44 84 CYS A O 1
ATOM 699 N N . GLU A 1 85 ? -3.448 -7.619 6.569 1.00 86.94 85 GLU A N 1
ATOM 700 C CA . GLU A 1 85 ? -2.626 -8.789 6.245 1.00 86.94 85 GLU A CA 1
ATOM 701 C C . GLU A 1 85 ? -1.148 -8.418 6.074 1.00 86.94 85 GLU A C 1
ATOM 703 O O . GLU A 1 85 ? -0.279 -9.040 6.684 1.00 86.94 85 GLU A O 1
ATOM 708 N N . GLU A 1 86 ? -0.850 -7.360 5.320 1.00 85.06 86 GLU A N 1
ATOM 709 C CA . GLU A 1 86 ? 0.525 -6.887 5.121 1.00 85.06 86 GLU A CA 1
ATOM 710 C C . GLU A 1 86 ? 1.162 -6.418 6.440 1.00 85.06 86 GLU A C 1
ATOM 712 O O . GLU A 1 86 ? 2.318 -6.736 6.718 1.00 85.06 86 GLU A O 1
ATOM 717 N N . LEU A 1 87 ? 0.413 -5.723 7.309 1.00 85.19 87 LEU A N 1
ATOM 718 C CA . LEU A 1 87 ? 0.900 -5.369 8.649 1.00 85.19 87 LEU A CA 1
ATOM 719 C C . LEU A 1 87 ? 1.155 -6.602 9.521 1.00 85.19 87 LEU A C 1
ATOM 721 O O . LEU A 1 87 ? 2.077 -6.573 10.338 1.00 85.19 87 LEU A O 1
ATOM 725 N N . CYS A 1 88 ? 0.346 -7.655 9.387 1.00 85.19 88 CYS A N 1
ATOM 726 C CA . CYS A 1 88 ? 0.541 -8.912 10.106 1.00 85.19 88 CYS A CA 1
ATOM 727 C C . CYS A 1 88 ? 1.878 -9.542 9.716 1.00 85.19 88 CYS A C 1
ATOM 729 O O . CYS A 1 88 ? 2.726 -9.781 10.578 1.00 85.19 88 CYS A O 1
ATOM 731 N N . TRP A 1 89 ? 2.103 -9.710 8.410 1.00 81.25 89 TRP A N 1
ATOM 732 C CA . TRP A 1 89 ? 3.357 -10.235 7.885 1.00 81.25 89 TRP A CA 1
ATOM 733 C C . TRP A 1 89 ? 4.540 -9.384 8.319 1.00 81.25 89 TRP A C 1
ATOM 735 O O . TRP A 1 89 ? 5.488 -9.908 8.901 1.00 81.25 89 TRP A O 1
ATOM 745 N N . TRP A 1 90 ? 4.463 -8.068 8.135 1.00 80.44 90 TRP A N 1
ATOM 746 C CA . TRP A 1 90 ? 5.531 -7.160 8.537 1.00 80.44 90 TRP A CA 1
ATOM 747 C C . TRP A 1 90 ? 5.892 -7.299 10.022 1.00 80.44 90 TRP A C 1
ATOM 749 O O . TRP A 1 90 ? 7.073 -7.362 10.361 1.00 80.44 90 TRP A O 1
ATOM 759 N N . LYS A 1 91 ? 4.900 -7.407 10.917 1.00 83.19 91 LYS A N 1
ATOM 760 C CA . LYS A 1 91 ? 5.145 -7.613 12.355 1.00 83.19 91 LYS A CA 1
ATOM 761 C C . LYS A 1 91 ? 5.838 -8.941 12.642 1.00 83.19 91 LYS A C 1
ATOM 763 O O . LYS A 1 91 ? 6.754 -8.950 13.460 1.00 83.19 91 LYS A O 1
ATOM 768 N N . LEU A 1 92 ? 5.418 -10.026 11.989 1.00 80.69 92 LEU A N 1
ATOM 769 C CA . LEU A 1 92 ? 6.036 -11.346 12.147 1.00 80.69 92 LEU A CA 1
ATOM 770 C C . LEU A 1 92 ? 7.506 -11.307 11.717 1.00 80.69 92 LEU A C 1
ATOM 772 O O . LEU A 1 92 ? 8.392 -11.632 12.500 1.00 80.69 92 LEU A O 1
ATOM 776 N N . TYR A 1 93 ? 7.787 -10.790 10.521 1.00 74.75 93 TYR A N 1
ATOM 777 C CA . TYR A 1 93 ? 9.159 -10.705 10.018 1.00 74.75 93 TYR A CA 1
ATOM 778 C C . TYR A 1 93 ? 10.039 -9.761 10.827 1.00 74.75 93 TYR A C 1
ATOM 780 O O . TYR A 1 93 ? 11.203 -10.069 11.077 1.00 74.75 93 TYR A O 1
ATOM 788 N N . LYS A 1 94 ? 9.488 -8.636 11.286 1.00 77.88 94 LYS A N 1
ATOM 789 C CA . LYS A 1 94 ? 10.215 -7.729 12.170 1.00 77.88 94 LYS A CA 1
ATOM 790 C C . LYS A 1 94 ? 10.551 -8.389 13.507 1.00 77.88 94 LYS A C 1
ATOM 792 O O . LYS A 1 94 ? 11.627 -8.128 14.033 1.00 77.88 94 LYS A O 1
ATOM 797 N N . ALA A 1 95 ? 9.665 -9.222 14.049 1.00 80.69 95 ALA A N 1
ATOM 798 C CA . ALA A 1 95 ? 9.939 -9.966 15.275 1.00 80.69 95 ALA A CA 1
ATOM 799 C C . ALA A 1 95 ? 11.023 -11.039 15.073 1.00 80.69 95 ALA A C 1
ATOM 801 O O . ALA A 1 95 ? 11.898 -11.173 15.925 1.00 80.69 95 ALA A O 1
ATOM 802 N N . ASP A 1 96 ? 10.998 -11.751 13.944 1.00 79.88 96 ASP A N 1
ATOM 803 C CA . ASP A 1 96 ? 11.879 -12.903 13.713 1.00 79.88 96 ASP A CA 1
ATOM 804 C C . ASP A 1 96 ? 13.259 -12.529 13.152 1.00 79.88 96 ASP A C 1
ATOM 806 O O . ASP A 1 96 ? 14.267 -13.127 13.524 1.00 79.88 96 ASP A O 1
ATOM 810 N N . LEU A 1 97 ? 13.318 -11.555 12.239 1.00 76.88 97 LEU A N 1
ATOM 811 C CA . LEU A 1 97 ? 14.527 -11.206 11.481 1.00 76.88 97 LEU A CA 1
ATOM 812 C C . LEU A 1 97 ? 15.049 -9.798 11.784 1.00 76.88 97 LEU A C 1
ATOM 814 O O . LEU A 1 97 ? 16.134 -9.440 11.330 1.00 76.88 97 LEU A O 1
ATOM 818 N N . ASN A 1 98 ? 14.283 -8.985 12.521 1.00 78.81 98 ASN A N 1
ATOM 819 C CA . ASN A 1 98 ? 14.595 -7.581 12.810 1.00 78.81 98 ASN A CA 1
ATOM 820 C C . ASN A 1 98 ? 14.898 -6.733 11.551 1.00 78.81 98 ASN A C 1
ATOM 822 O O . ASN A 1 98 ? 15.593 -5.720 11.622 1.00 78.81 98 ASN A O 1
ATOM 826 N N . CYS A 1 99 ? 14.354 -7.133 10.398 1.00 75.06 99 CYS A N 1
ATOM 827 C CA . CYS A 1 99 ? 14.459 -6.437 9.118 1.00 75.06 99 CYS A CA 1
ATOM 828 C C . CYS A 1 99 ? 13.111 -6.460 8.377 1.00 75.06 99 CYS A C 1
ATOM 830 O O . CYS A 1 99 ? 12.221 -7.255 8.687 1.00 75.06 99 CYS A O 1
ATOM 832 N N . ASP A 1 100 ? 12.941 -5.552 7.419 1.00 73.06 100 ASP A N 1
ATOM 833 C CA . ASP A 1 100 ? 11.766 -5.462 6.558 1.00 73.06 100 ASP A CA 1
ATOM 834 C C . ASP A 1 100 ? 12.000 -6.300 5.300 1.00 73.06 100 ASP A C 1
ATOM 836 O O . ASP A 1 100 ? 12.959 -6.078 4.563 1.00 73.06 100 ASP A O 1
ATOM 840 N N . LYS A 1 101 ? 11.135 -7.273 5.016 1.00 69.06 101 LYS A N 1
ATOM 841 C CA . LYS A 1 101 ? 11.293 -8.116 3.822 1.00 69.06 101 LYS A CA 1
ATOM 842 C C . LYS A 1 101 ? 10.977 -7.385 2.511 1.00 69.06 101 LYS A C 1
ATOM 844 O O . LYS A 1 101 ? 11.044 -8.008 1.455 1.00 69.06 101 LYS A O 1
ATOM 849 N N . GLY A 1 102 ? 10.632 -6.097 2.567 1.00 64.75 102 GLY A N 1
ATOM 850 C CA . GLY A 1 102 ? 10.243 -5.330 1.390 1.00 64.75 102 GLY A CA 1
ATOM 851 C C . GLY A 1 102 ? 8.844 -5.714 0.917 1.00 64.75 102 GLY A C 1
ATOM 852 O O . GLY A 1 102 ? 8.625 -5.914 -0.274 1.00 64.75 102 GLY A O 1
ATOM 853 N N . PHE A 1 103 ? 7.908 -5.864 1.860 1.00 68.44 103 PHE A N 1
ATOM 854 C CA . PHE A 1 103 ? 6.489 -6.064 1.556 1.00 68.44 103 PHE A CA 1
ATOM 855 C C . PHE A 1 103 ? 5.919 -4.911 0.721 1.00 68.44 103 PHE A C 1
ATOM 857 O O . PHE A 1 103 ? 6.553 -3.865 0.565 1.00 68.44 103 PHE A O 1
ATOM 864 N N . LYS A 1 104 ? 4.682 -5.060 0.224 1.00 72.00 104 LYS A N 1
ATOM 865 C CA . LYS A 1 104 ? 4.005 -4.035 -0.602 1.00 72.00 104 LYS A CA 1
ATOM 866 C C . LYS A 1 104 ? 3.972 -2.664 0.076 1.00 72.00 104 LYS A C 1
ATOM 868 O O . LYS A 1 104 ? 3.875 -1.644 -0.597 1.00 72.00 104 LYS A O 1
ATOM 873 N N . MET A 1 105 ? 4.071 -2.641 1.406 1.00 66.62 105 MET A N 1
ATOM 874 C CA . MET A 1 105 ? 4.358 -1.449 2.194 1.00 66.62 105 MET A CA 1
ATOM 875 C C . MET A 1 105 ? 5.817 -1.430 2.651 1.00 66.62 105 MET A C 1
ATOM 877 O O . MET A 1 105 ? 6.143 -1.987 3.696 1.00 66.62 105 MET A O 1
ATOM 881 N N . ILE A 1 106 ? 6.682 -0.718 1.930 1.00 62.31 106 ILE A N 1
ATOM 882 C CA . ILE A 1 106 ? 8.013 -0.388 2.450 1.00 62.31 106 ILE A CA 1
ATOM 883 C C . ILE A 1 106 ? 7.879 0.870 3.305 1.00 62.31 106 ILE A C 1
ATOM 885 O O . ILE A 1 106 ? 7.738 1.975 2.784 1.00 62.31 106 ILE A O 1
ATOM 889 N N . GLN A 1 107 ? 7.918 0.715 4.630 1.00 58.06 107 GLN A N 1
ATOM 890 C CA . GLN A 1 107 ? 7.892 1.867 5.541 1.00 58.06 107 GLN A CA 1
ATOM 891 C C . GLN A 1 107 ? 9.274 2.511 5.710 1.00 58.06 107 GLN A C 1
ATOM 893 O O . GLN A 1 107 ? 9.362 3.699 6.017 1.00 58.06 107 GLN A O 1
ATOM 898 N N . ASN A 1 108 ? 10.358 1.745 5.531 1.00 60.84 108 ASN A N 1
ATOM 899 C CA . ASN A 1 108 ? 11.722 2.246 5.675 1.00 60.84 108 ASN A CA 1
ATOM 900 C C . ASN A 1 108 ? 12.712 1.472 4.790 1.00 60.84 108 ASN A C 1
ATOM 902 O O . ASN A 1 108 ? 13.058 0.330 5.082 1.00 60.84 10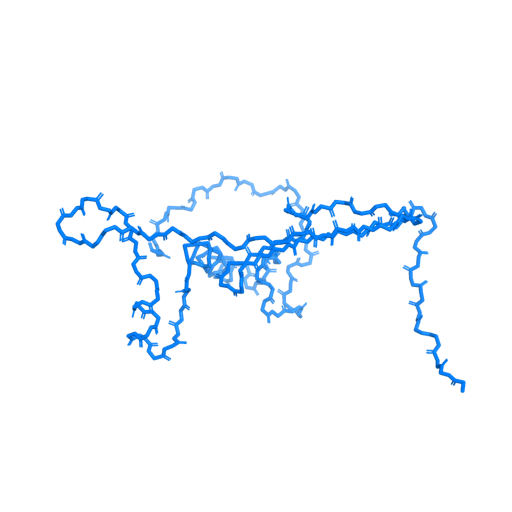8 ASN A O 1
ATOM 906 N N . LEU A 1 109 ? 13.217 2.138 3.750 1.00 63.88 109 LEU A N 1
ATOM 907 C CA . LEU A 1 109 ? 14.186 1.578 2.799 1.00 63.88 109 LEU A CA 1
ATOM 908 C C . LEU A 1 109 ? 15.546 1.224 3.431 1.00 63.88 109 LEU A C 1
ATOM 910 O O . LEU A 1 109 ? 16.311 0.482 2.830 1.00 63.88 109 LEU A O 1
ATOM 914 N N . LYS A 1 110 ? 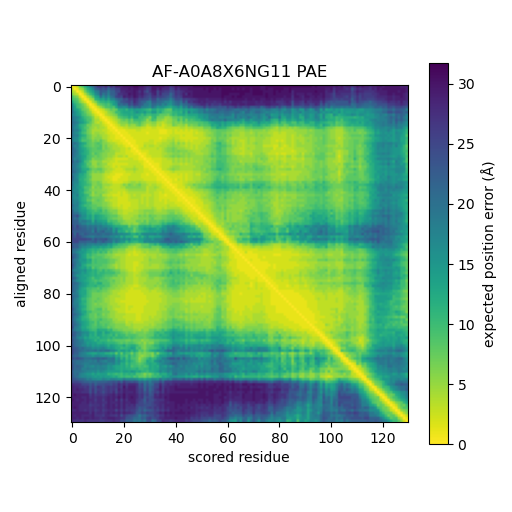15.864 1.732 4.632 1.00 61.97 110 LYS A N 1
ATOM 915 C CA . LYS A 1 110 ? 17.163 1.503 5.291 1.00 61.97 110 LYS A CA 1
ATOM 916 C C . LYS A 1 110 ? 17.279 0.150 5.992 1.00 61.97 110 LYS A C 1
ATOM 918 O O . LYS A 1 110 ? 18.390 -0.268 6.282 1.00 61.97 110 LYS A O 1
ATOM 923 N N . ASN A 1 111 ? 16.156 -0.511 6.278 1.00 65.38 111 ASN A N 1
ATOM 924 C CA . ASN A 1 111 ? 16.128 -1.754 7.056 1.00 65.38 111 ASN A CA 1
ATOM 925 C C . ASN A 1 111 ? 15.632 -2.943 6.225 1.00 65.38 111 ASN A C 1
ATOM 927 O O . ASN A 1 111 ? 15.086 -3.891 6.788 1.00 65.38 111 ASN A O 1
ATOM 931 N N . VAL A 1 112 ? 15.764 -2.880 4.899 1.00 72.81 112 VAL A N 1
ATOM 932 C CA . VAL A 1 112 ? 15.346 -3.976 4.021 1.00 72.81 112 VAL A CA 1
ATOM 933 C C . VAL A 1 112 ? 16.300 -5.160 4.199 1.00 72.81 112 VAL A C 1
ATOM 935 O O . VAL A 1 112 ? 17.514 -4.978 4.251 1.00 72.81 112 VAL A O 1
ATOM 938 N N . CYS A 1 113 ? 15.765 -6.374 4.325 1.00 73.12 113 CYS A N 1
ATOM 939 C CA . CYS A 1 113 ? 16.567 -7.585 4.473 1.00 73.12 113 CYS A CA 1
ATOM 940 C C . CYS A 1 113 ? 17.447 -7.800 3.221 1.00 73.12 113 CYS A C 1
ATOM 942 O O . CYS A 1 113 ? 16.926 -8.073 2.142 1.00 73.12 113 CYS A O 1
ATOM 944 N N . GLU A 1 114 ? 18.775 -7.726 3.362 1.00 64.12 114 GLU A N 1
ATOM 945 C CA . GLU A 1 114 ? 19.731 -7.747 2.235 1.00 64.12 114 GLU A CA 1
ATOM 946 C C . GLU A 1 114 ? 19.982 -9.135 1.603 1.00 64.12 114 GLU A C 1
ATOM 948 O O . GLU A 1 114 ? 20.722 -9.252 0.631 1.00 64.12 114 GLU A O 1
ATOM 953 N N . HIS A 1 115 ? 19.331 -10.203 2.078 1.00 54.66 115 HIS A N 1
ATOM 954 C CA . HIS A 1 115 ? 19.519 -11.551 1.534 1.00 54.66 115 HIS A CA 1
ATOM 955 C C . HIS A 1 115 ? 18.208 -12.338 1.416 1.00 54.66 115 HIS A C 1
ATOM 957 O O . HIS A 1 115 ? 17.726 -12.930 2.381 1.00 54.66 115 HIS A O 1
ATOM 963 N N . ILE A 1 116 ? 17.681 -12.449 0.194 1.00 51.06 116 ILE A N 1
ATOM 964 C CA . ILE A 1 116 ? 16.802 -13.563 -0.183 1.00 51.06 116 ILE A CA 1
ATOM 965 C C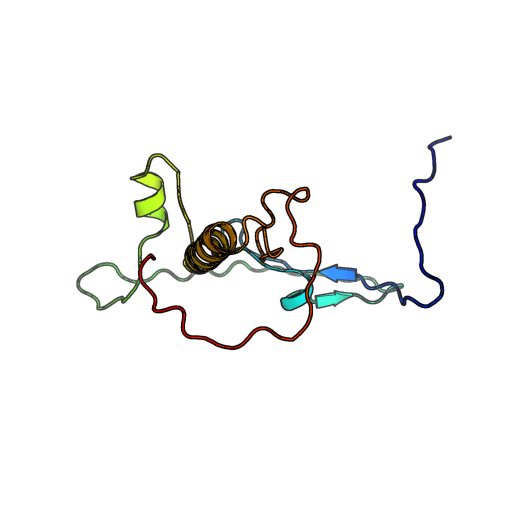 . ILE A 1 116 ? 17.711 -14.689 -0.693 1.00 51.06 116 ILE A C 1
ATOM 967 O O . ILE A 1 116 ? 17.971 -14.800 -1.887 1.00 51.06 116 ILE A O 1
ATOM 971 N N . SER A 1 117 ? 18.224 -15.521 0.216 1.00 40.12 117 SER A N 1
ATOM 972 C CA . SER A 1 117 ? 18.650 -16.872 -0.163 1.00 40.12 117 SER A CA 1
ATOM 973 C C . SER A 1 117 ? 17.420 -17.775 -0.116 1.00 40.12 117 SER A C 1
ATOM 975 O O . SER A 1 117 ? 16.720 -17.851 0.892 1.00 40.12 117 SER A O 1
ATOM 977 N N . THR A 1 118 ? 17.136 -18.421 -1.238 1.00 43.62 118 THR A N 1
ATOM 978 C CA . THR A 1 118 ? 15.949 -19.211 -1.602 1.00 43.62 118 THR A CA 1
ATOM 979 C C . THR A 1 118 ? 15.715 -20.498 -0.792 1.00 43.62 118 THR A C 1
ATOM 981 O O . THR A 1 118 ? 15.029 -21.401 -1.260 1.00 43.62 118 THR A O 1
ATOM 984 N N . TYR A 1 119 ? 16.214 -20.606 0.439 1.00 40.25 119 TYR A N 1
ATOM 985 C CA . TYR A 1 119 ? 16.125 -21.829 1.241 1.00 40.25 119 TYR A CA 1
ATOM 986 C C . TYR A 1 119 ? 15.824 -21.538 2.710 1.00 40.25 119 TYR A C 1
ATOM 988 O O . TYR A 1 119 ? 16.669 -21.765 3.559 1.00 40.25 119 TYR A O 1
ATOM 996 N N . PHE A 1 120 ? 14.619 -21.083 3.047 1.00 39.66 120 PHE A N 1
ATOM 997 C CA . PHE A 1 120 ? 14.098 -21.302 4.401 1.00 39.66 120 PHE A CA 1
ATOM 998 C C . PHE A 1 120 ? 12.604 -21.611 4.337 1.00 39.66 120 PHE A C 1
ATOM 1000 O O . PHE A 1 120 ? 11.744 -20.738 4.278 1.00 39.66 120 PHE A O 1
ATOM 1007 N N . SER A 1 121 ? 12.377 -22.918 4.210 1.00 34.41 121 SER A N 1
ATOM 1008 C CA . SER A 1 121 ? 11.302 -23.699 4.813 1.00 34.41 121 SER A CA 1
ATOM 1009 C C . SER A 1 121 ? 10.006 -22.966 5.159 1.00 34.41 121 SER A C 1
ATOM 1011 O O . SER A 1 121 ? 9.889 -22.226 6.132 1.00 34.41 121 SER A O 1
ATOM 1013 N N . VAL A 1 122 ? 8.975 -23.374 4.422 1.00 42.94 122 VAL A N 1
ATOM 1014 C CA . VAL A 1 122 ? 7.598 -23.525 4.892 1.00 42.94 122 VAL A CA 1
ATOM 1015 C C . VAL A 1 122 ? 7.612 -24.223 6.259 1.00 42.94 122 VAL A C 1
ATOM 1017 O O . VAL A 1 122 ? 7.633 -25.447 6.348 1.00 42.94 122 VAL A O 1
ATOM 1020 N N . LEU A 1 123 ? 7.649 -23.456 7.342 1.00 35.41 123 LEU A N 1
ATOM 1021 C CA . LEU A 1 123 ? 7.518 -23.971 8.700 1.00 35.41 123 LEU A CA 1
ATOM 1022 C C . LEU A 1 123 ? 6.522 -23.088 9.445 1.00 35.41 123 LEU A C 1
ATOM 1024 O O . LEU A 1 123 ? 6.869 -22.109 10.090 1.00 35.41 123 LEU A O 1
ATOM 1028 N N . TYR A 1 124 ? 5.251 -23.453 9.256 1.00 44.00 124 TYR A N 1
ATOM 1029 C CA . TYR A 1 124 ? 4.138 -23.270 10.184 1.00 44.00 124 TYR A CA 1
ATOM 1030 C C . TYR A 1 124 ? 4.239 -22.059 11.123 1.00 44.00 124 TYR A C 1
ATOM 1032 O O . TYR A 1 124 ? 4.435 -22.198 12.330 1.00 44.00 124 TYR A O 1
ATOM 1040 N N . MET A 1 125 ? 3.967 -20.870 10.592 1.00 40.28 125 MET A N 1
ATOM 1041 C CA . MET A 1 125 ? 3.545 -19.755 11.432 1.00 40.28 125 MET A CA 1
ATOM 1042 C C . MET A 1 125 ? 2.073 -19.968 11.787 1.00 40.28 125 MET A C 1
ATOM 1044 O O . MET A 1 125 ? 1.169 -19.648 11.017 1.00 40.28 125 MET A O 1
ATOM 1048 N N . LYS A 1 126 ? 1.824 -20.591 12.947 1.00 37.72 126 LYS A N 1
ATOM 1049 C CA . LYS A 1 126 ? 0.483 -20.640 13.541 1.00 37.72 126 LYS A CA 1
ATOM 1050 C C . LYS A 1 126 ? 0.006 -19.206 13.741 1.00 37.72 126 LYS A C 1
ATOM 1052 O O . LYS A 1 126 ? 0.597 -18.457 14.516 1.00 37.72 126 LYS A O 1
ATOM 1057 N N . SER A 1 127 ? -1.069 -18.847 13.045 1.00 36.53 127 SER A N 1
ATOM 1058 C CA . SER A 1 127 ? -1.673 -17.530 13.149 1.00 36.53 127 SER A CA 1
ATOM 1059 C C . SER A 1 127 ? -2.211 -17.311 14.562 1.00 36.53 127 SER A C 1
ATOM 1061 O O . SER A 1 127 ? -3.123 -17.988 15.034 1.00 36.53 127 SER A O 1
ATOM 1063 N N . LYS A 1 128 ? -1.631 -16.335 15.251 1.00 41.66 128 LYS A N 1
ATOM 1064 C CA . LYS A 1 128 ? -2.313 -15.553 16.277 1.00 41.66 128 LYS A CA 1
ATOM 1065 C C . LYS A 1 128 ? -1.732 -14.151 16.232 1.00 41.66 128 LYS A C 1
ATOM 1067 O O . LYS A 1 128 ? -0.684 -13.924 16.820 1.00 41.66 128 LYS A O 1
ATOM 1072 N N . ALA A 1 129 ? -2.420 -13.273 15.506 1.00 40.69 129 ALA A N 1
ATOM 1073 C CA . ALA A 1 129 ? -2.509 -11.822 15.709 1.00 40.69 129 ALA A CA 1
ATOM 1074 C C . ALA A 1 129 ? -2.754 -11.106 14.372 1.00 40.69 129 ALA A C 1
ATOM 1076 O O . ALA A 1 129 ? -1.877 -10.412 13.862 1.00 40.69 129 ALA A O 1
ATOM 1077 N N . CYS A 1 130 ? -3.961 -11.280 13.840 1.00 41.97 130 CYS A N 1
ATOM 1078 C CA . CYS A 1 130 ? -4.760 -10.225 13.225 1.00 41.97 130 CYS A CA 1
ATOM 1079 C C . CYS A 1 130 ? -6.231 -10.606 13.390 1.00 41.97 130 CYS A C 1
ATOM 1081 O O . CYS A 1 130 ? -6.526 -11.815 13.251 1.00 41.97 130 CYS A O 1
#

Secondary structure (DSSP, 8-state):
----------TTPPP-EEE----TTS---HHHH-EEEPTT-------------PPPTTS------HHHHHHHTTT-S-SSHHHHHHHHHHHHHHHHHSSB---SS-S-GGGB-S---S------------

Solvent-accessible surface area (backbone atoms only — not comparable to full-atom values): 8978 Å² total; per-residue (Å²): 136,80,84,80,74,85,79,86,68,58,93,88,58,79,91,74,47,61,52,58,88,76,58,97,52,48,68,65,40,43,89,80,69,29,45,81,50,65,85,99,64,89,85,86,86,85,85,81,92,84,83,88,84,77,70,64,82,91,52,94,55,102,69,77,65,28,59,62,51,16,58,73,48,77,72,42,80,45,59,31,71,61,32,42,52,53,49,35,52,51,52,51,40,36,71,76,68,72,27,40,86,62,52,62,69,70,88,55,88,88,44,48,58,90,72,89,69,97,76,77,75,98,69,84,80,77,88,82,76,130

Organism: Nephila pilipes (NCBI:txid299642)

Sequence (130 aa):
MGNIEDESFYPWAVPRILLSIHSPFVPVSTLEKGELLRSGHLYSINIRMEEEHFLEYPFYTNCTDYYGLWKKNNKTGPRSKEMCEELCWWKLYKADLNCDKGFKMIQNLKNVCEHISTYFSVLYMKSKAC

pLDDT: mean 74.69, std 17.39, range [34.06, 95.56]